Protein AF-A0A968G4C2-F1 (afdb_monomer)

Solvent-accessible surface area (backbone atoms only — not comparable to full-atom values): 4972 Å² total; per-residue (Å²): 106,74,52,57,50,50,52,51,56,52,58,72,68,65,51,84,59,49,80,46,76,32,70,45,62,69,63,43,52,52,50,49,54,52,46,47,71,77,39,73,83,51,46,72,44,81,41,82,44,57,82,86,42,56,73,59,48,53,51,48,46,71,72,66,61,70,92,73,85,85,88,65,86,72,91,86,78,132

pLDDT: mean 95.29, std 7.74, range [49.88, 98.62]

Structure (mmCIF, N/CA/C/O backbone):
data_AF-A0A968G4C2-F1
#
_entry.id   AF-A0A968G4C2-F1
#
loop_
_atom_site.group_PDB
_atom_site.id
_atom_site.type_symbol
_atom_site.label_atom_id
_atom_site.label_alt_id
_atom_site.label_comp_id
_atom_site.label_asym_id
_atom_site.label_entity_id
_atom_site.label_seq_id
_atom_site.pdbx_PDB_ins_code
_atom_site.Cartn_x
_atom_site.Cartn_y
_atom_site.Cartn_z
_atom_site.occupancy
_atom_site.B_iso_or_equiv
_atom_site.auth_seq_id
_atom_site.auth_comp_id
_atom_site.auth_asym_id
_atom_site.auth_atom_id
_atom_site.pdbx_PDB_model_num
ATOM 1 N N . SER A 1 1 ? -1.867 11.587 -5.128 1.00 86.94 1 SER A N 1
ATOM 2 C CA . SER A 1 1 ? -2.104 11.037 -6.480 1.00 86.94 1 SER A CA 1
ATOM 3 C C . SER A 1 1 ? -3.437 10.292 -6.495 1.00 86.94 1 SER A C 1
ATOM 5 O O . SER A 1 1 ? -3.990 10.074 -5.422 1.00 86.94 1 SER A O 1
ATOM 7 N N . ILE A 1 2 ? -3.936 9.887 -7.672 1.00 92.75 2 ILE A N 1
ATOM 8 C CA . ILE A 1 2 ? -5.151 9.051 -7.799 1.00 92.75 2 ILE A CA 1
ATOM 9 C C . ILE A 1 2 ? -5.019 7.755 -6.982 1.00 92.75 2 ILE A C 1
ATOM 11 O O . ILE A 1 2 ? -5.915 7.436 -6.213 1.00 92.75 2 ILE A O 1
ATOM 15 N N . GLY A 1 3 ? -3.877 7.058 -7.069 1.00 94.75 3 GLY A N 1
ATOM 16 C CA . GLY A 1 3 ? -3.639 5.831 -6.298 1.00 94.75 3 GLY A CA 1
ATOM 17 C C . GLY A 1 3 ? -3.731 6.044 -4.783 1.00 94.75 3 GLY A C 1
ATOM 18 O O . GLY A 1 3 ? -4.423 5.298 -4.103 1.00 94.75 3 GLY A O 1
ATOM 19 N N . ALA A 1 4 ? -3.121 7.112 -4.258 1.00 95.81 4 ALA A N 1
ATOM 20 C CA . ALA A 1 4 ? -3.199 7.432 -2.830 1.00 95.81 4 ALA A 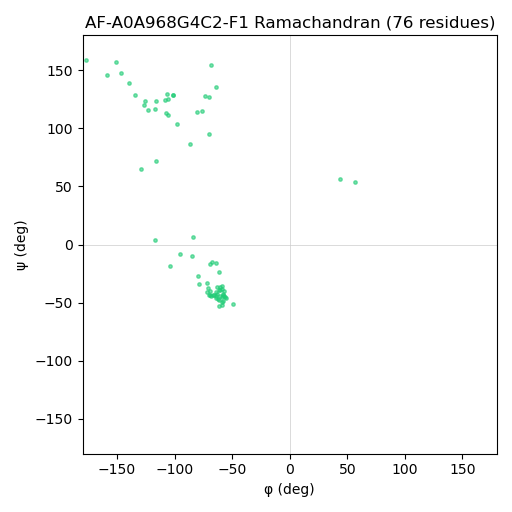CA 1
ATOM 21 C C . ALA A 1 4 ? -4.633 7.737 -2.362 1.00 95.81 4 ALA A C 1
ATOM 23 O O . ALA A 1 4 ? -5.007 7.384 -1.247 1.00 95.81 4 ALA A O 1
ATOM 24 N N . GLU A 1 5 ? -5.436 8.393 -3.203 1.00 97.06 5 GLU A N 1
ATOM 25 C CA . GLU A 1 5 ? -6.831 8.680 -2.871 1.00 97.06 5 GLU A CA 1
ATOM 26 C C . GLU A 1 5 ? -7.702 7.421 -2.908 1.00 97.06 5 GLU A C 1
ATOM 28 O O . GLU A 1 5 ? -8.465 7.187 -1.975 1.00 97.06 5 GLU A O 1
ATOM 33 N N . LEU A 1 6 ? -7.501 6.548 -3.900 1.00 97.25 6 LEU A N 1
ATOM 34 C CA . LEU A 1 6 ? -8.134 5.228 -3.932 1.00 97.25 6 LEU A CA 1
ATOM 35 C C . LEU A 1 6 ? -7.808 4.419 -2.673 1.00 97.25 6 LEU A C 1
ATOM 37 O O . LEU A 1 6 ? -8.711 3.860 -2.062 1.00 97.25 6 LEU A O 1
ATOM 41 N N . CYS A 1 7 ? -6.546 4.405 -2.233 1.00 97.94 7 CYS A N 1
ATOM 42 C CA . CYS A 1 7 ? -6.156 3.678 -1.024 1.00 97.94 7 CYS A CA 1
ATOM 43 C C . CYS A 1 7 ? -6.891 4.192 0.224 1.00 97.94 7 CYS A C 1
ATOM 45 O O . CYS A 1 7 ? -7.320 3.392 1.052 1.00 97.94 7 CYS A O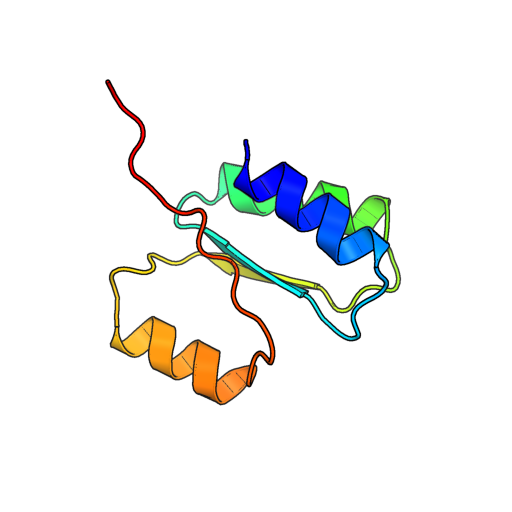 1
ATOM 47 N N . ARG A 1 8 ? -7.088 5.513 0.349 1.00 98.06 8 ARG A N 1
ATOM 48 C CA . ARG A 1 8 ? -7.858 6.102 1.457 1.00 98.06 8 ARG A CA 1
ATOM 49 C C . ARG A 1 8 ? -9.334 5.737 1.405 1.00 98.06 8 ARG A C 1
ATOM 51 O O . ARG A 1 8 ? -9.902 5.403 2.441 1.00 98.06 8 ARG A O 1
ATOM 58 N N . GLN A 1 9 ? -9.942 5.785 0.224 1.00 98.12 9 GLN A N 1
ATOM 59 C CA . GLN A 1 9 ? -11.351 5.428 0.057 1.00 98.12 9 GLN A CA 1
ATOM 60 C C . GLN A 1 9 ? -11.590 3.946 0.337 1.00 98.12 9 GLN A C 1
ATOM 62 O O . GLN A 1 9 ? -12.518 3.616 1.068 1.00 98.12 9 GLN A O 1
ATOM 67 N N . VAL A 1 10 ? -10.720 3.067 -0.166 1.00 98.19 10 VAL A N 1
ATOM 68 C CA . VAL A 1 10 ? -10.784 1.626 0.108 1.00 98.19 10 VAL A CA 1
ATOM 69 C C . VAL A 1 10 ? -10.590 1.351 1.598 1.00 98.19 10 VAL A C 1
ATOM 71 O O . VAL A 1 10 ? -11.398 0.639 2.180 1.00 98.19 10 VAL A O 1
ATOM 74 N N . ALA A 1 11 ? -9.594 1.958 2.250 1.00 98.38 11 ALA A N 1
ATOM 75 C CA . ALA A 1 11 ? -9.382 1.798 3.691 1.00 98.38 11 ALA A CA 1
ATOM 76 C C . ALA A 1 11 ? -10.600 2.238 4.531 1.00 98.38 11 ALA A C 1
ATOM 78 O O . ALA A 1 11 ? -10.920 1.602 5.536 1.00 98.38 11 ALA A O 1
ATOM 79 N N . ALA A 1 12 ? -11.315 3.281 4.098 1.00 98.25 12 ALA A N 1
ATOM 80 C CA . ALA A 1 12 ? -12.534 3.754 4.752 1.00 98.25 12 ALA A CA 1
ATOM 81 C C . ALA A 1 12 ? -13.730 2.790 4.622 1.00 98.25 12 ALA A C 1
ATOM 83 O O . ALA A 1 12 ? -14.673 2.911 5.395 1.00 98.25 12 ALA A O 1
ATOM 84 N N . GLN A 1 13 ? -13.691 1.825 3.695 1.00 97.88 13 GLN A N 1
ATOM 85 C CA . GLN A 1 13 ? -14.695 0.756 3.592 1.00 97.88 13 GLN A CA 1
ATOM 86 C C . GLN A 1 13 ? -14.415 -0.430 4.531 1.00 97.88 13 GLN A C 1
ATOM 88 O O . GLN A 1 13 ? -15.117 -1.433 4.469 1.00 97.88 13 GLN A O 1
ATOM 93 N N . HIS A 1 14 ? -13.408 -0.320 5.405 1.00 96.75 14 HIS A N 1
ATOM 94 C CA . HIS A 1 14 ? -13.061 -1.327 6.413 1.00 96.75 14 HIS A CA 1
ATOM 95 C C . HIS A 1 14 ? -12.770 -2.736 5.852 1.00 96.75 14 HIS A C 1
ATOM 97 O O . HIS A 1 14 ? -13.364 -3.706 6.322 1.00 96.75 14 HIS A O 1
ATOM 103 N N . PRO A 1 15 ? -11.854 -2.885 4.875 1.00 97.88 15 PRO A N 1
ATOM 104 C CA . PRO A 1 15 ? -11.454 -4.205 4.406 1.00 97.88 15 PRO A CA 1
ATOM 105 C C . PRO A 1 15 ? -10.663 -4.952 5.488 1.00 97.88 15 PRO A C 1
ATOM 107 O O . PRO A 1 15 ? -9.983 -4.332 6.311 1.00 97.88 15 PRO A O 1
ATOM 110 N N . ASP A 1 16 ? -10.682 -6.285 5.429 1.00 97.50 16 ASP A N 1
ATOM 111 C CA . ASP A 1 16 ? -9.904 -7.137 6.339 1.00 97.50 16 ASP A CA 1
ATOM 112 C C . ASP A 1 16 ? -8.395 -6.885 6.212 1.00 97.50 16 ASP A C 1
ATOM 114 O O . ASP A 1 16 ? -7.665 -6.893 7.202 1.00 97.50 16 ASP A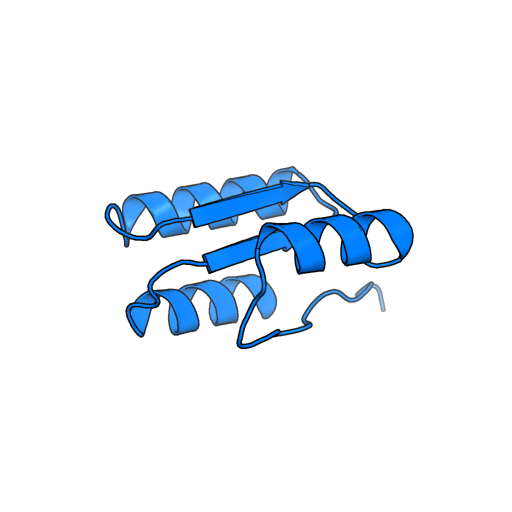 O 1
ATOM 118 N N . SER A 1 17 ? -7.919 -6.627 4.990 1.00 98.12 17 SER A N 1
ATOM 119 C CA . SER A 1 17 ? -6.543 -6.214 4.719 1.00 98.12 17 SER A CA 1
ATOM 120 C C . SER A 1 17 ? -6.446 -5.339 3.472 1.00 98.12 17 SER A C 1
ATOM 122 O O . SER A 1 17 ? -7.310 -5.373 2.594 1.00 98.12 17 SER A O 1
ATOM 124 N N . LEU A 1 18 ? -5.379 -4.546 3.390 1.00 98.56 18 LEU A N 1
ATOM 125 C CA . LEU A 1 18 ? -5.056 -3.724 2.228 1.00 98.56 18 LEU A CA 1
ATOM 126 C C . LEU A 1 18 ? -3.568 -3.859 1.892 1.00 98.56 18 LEU A C 1
ATOM 128 O O . LEU A 1 18 ? -2.702 -3.682 2.751 1.00 98.56 18 LEU A O 1
ATOM 132 N N . ILE A 1 19 ? -3.275 -4.155 0.625 1.00 98.50 19 ILE A N 1
ATOM 133 C CA . ILE A 1 19 ? -1.917 -4.281 0.097 1.00 98.50 19 ILE A CA 1
ATOM 134 C C . ILE A 1 19 ? -1.625 -3.076 -0.799 1.00 98.50 19 ILE A C 1
ATOM 136 O O . ILE A 1 19 ? -2.351 -2.814 -1.756 1.00 98.50 19 ILE A O 1
ATOM 140 N N . LEU A 1 20 ? -0.552 -2.352 -0.492 1.00 98.19 20 LEU A N 1
ATOM 141 C CA . LEU A 1 20 ? -0.022 -1.247 -1.284 1.00 98.19 20 LEU A CA 1
ATOM 142 C C . LEU A 1 20 ? 1.190 -1.747 -2.073 1.00 98.19 20 LEU A C 1
ATOM 144 O O . LEU A 1 20 ? 2.109 -2.313 -1.486 1.00 98.19 20 LEU A O 1
ATOM 148 N N . LEU A 1 21 ? 1.205 -1.512 -3.384 1.00 97.69 21 LEU A N 1
ATOM 149 C CA . LEU A 1 21 ? 2.336 -1.811 -4.261 1.00 97.69 21 LEU A CA 1
ATOM 150 C C . LEU A 1 21 ? 2.710 -0.543 -5.028 1.00 97.69 21 LEU A C 1
ATOM 152 O O . LEU A 1 21 ? 1.885 -0.005 -5.767 1.00 97.69 21 LEU A O 1
ATOM 156 N N . ASP A 1 22 ? 3.944 -0.081 -4.863 1.00 96.75 22 ASP A N 1
ATOM 157 C CA . ASP A 1 22 ? 4.490 1.050 -5.615 1.00 96.75 22 ASP A CA 1
ATOM 158 C C . ASP A 1 22 ? 5.988 0.824 -5.853 1.00 96.75 22 ASP A C 1
ATOM 160 O O . ASP A 1 22 ? 6.674 0.218 -5.028 1.00 96.75 22 ASP A O 1
ATOM 164 N N . SER A 1 23 ? 6.505 1.307 -6.981 1.00 96.00 23 SER A N 1
ATOM 165 C CA . SER A 1 23 ? 7.931 1.223 -7.312 1.00 96.00 23 SER A CA 1
ATOM 166 C C . SER A 1 23 ? 8.741 2.375 -6.710 1.00 96.00 23 SER A C 1
ATOM 168 O O . SER A 1 23 ? 9.967 2.366 -6.778 1.00 96.00 23 SER A O 1
ATOM 170 N N . ASN A 1 24 ? 8.076 3.393 -6.159 1.00 95.69 24 ASN A N 1
ATOM 171 C CA . ASN A 1 24 ? 8.6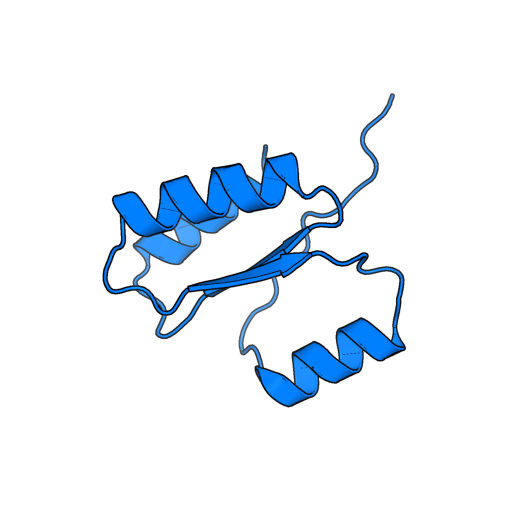92 4.544 -5.518 1.00 95.69 24 ASN A CA 1
ATOM 172 C C . ASN A 1 24 ? 8.558 4.448 -3.991 1.00 95.69 24 ASN A C 1
ATOM 174 O O . ASN A 1 24 ? 7.473 4.608 -3.429 1.00 95.69 24 ASN A O 1
ATOM 178 N N . GLU A 1 25 ? 9.691 4.249 -3.321 1.00 97.56 25 GLU A N 1
ATOM 179 C CA . GLU A 1 25 ? 9.771 4.082 -1.866 1.00 97.56 25 GLU A CA 1
ATOM 180 C C . GLU A 1 25 ? 9.191 5.271 -1.092 1.00 97.56 25 GLU A C 1
ATOM 182 O O . GLU A 1 25 ? 8.426 5.085 -0.147 1.00 97.56 25 GLU A O 1
ATOM 187 N N . TYR A 1 26 ? 9.483 6.498 -1.525 1.00 96.50 26 TYR A N 1
ATOM 188 C CA . TYR A 1 26 ? 8.987 7.700 -0.859 1.00 96.50 26 TYR A CA 1
ATOM 189 C C . TYR A 1 26 ? 7.458 7.803 -0.924 1.00 96.50 26 TYR A C 1
ATOM 191 O O . TYR A 1 26 ? 6.806 8.111 0.077 1.00 96.50 26 TYR A O 1
ATOM 199 N N . ASN A 1 27 ? 6.866 7.529 -2.089 1.00 95.94 27 ASN A N 1
ATOM 200 C CA . ASN A 1 27 ? 5.415 7.542 -2.251 1.00 95.94 27 ASN A CA 1
ATOM 201 C C . ASN A 1 27 ? 4.754 6.461 -1.398 1.00 95.94 27 ASN A C 1
ATOM 203 O O . ASN A 1 27 ? 3.781 6.770 -0.706 1.00 95.94 27 ASN A O 1
ATOM 207 N N . LEU A 1 28 ? 5.302 5.241 -1.423 1.00 98.06 28 LEU A N 1
ATOM 208 C CA . LEU A 1 28 ? 4.816 4.103 -0.647 1.00 98.06 28 LEU A CA 1
ATOM 209 C C . LEU A 1 28 ? 4.837 4.403 0.853 1.00 98.06 28 LEU A C 1
ATOM 211 O O . LEU A 1 28 ? 3.803 4.299 1.508 1.00 98.06 28 LEU A O 1
ATOM 215 N N . TYR A 1 29 ? 5.982 4.855 1.370 1.00 97.94 29 TYR A N 1
ATOM 216 C CA . TYR A 1 29 ? 6.147 5.207 2.779 1.00 97.94 29 TYR A CA 1
ATOM 217 C C . TYR A 1 29 ? 5.137 6.273 3.215 1.00 97.94 29 TYR A C 1
ATOM 219 O O . TYR A 1 29 ? 4.487 6.149 4.254 1.00 97.94 29 TYR A O 1
ATOM 227 N N . ARG A 1 30 ? 4.946 7.315 2.395 1.00 98.19 30 ARG A N 1
ATOM 228 C CA . ARG A 1 30 ? 4.005 8.395 2.709 1.00 98.19 30 ARG A CA 1
ATOM 229 C C . ARG A 1 30 ? 2.568 7.918 2.828 1.00 98.19 30 ARG A C 1
ATOM 231 O O . ARG A 1 30 ? 1.889 8.322 3.768 1.00 98.19 30 ARG A O 1
ATOM 238 N N . ILE A 1 31 ? 2.085 7.119 1.874 1.00 98.25 31 ILE A N 1
ATOM 239 C CA . ILE A 1 31 ? 0.709 6.611 1.938 1.00 98.25 31 ILE A CA 1
ATOM 240 C C . ILE A 1 31 ? 0.561 5.546 3.027 1.00 98.25 31 ILE A C 1
ATOM 242 O O . ILE A 1 31 ? -0.471 5.499 3.688 1.00 98.25 31 ILE A O 1
ATOM 246 N N . GLU A 1 32 ? 1.591 4.739 3.279 1.00 98.56 32 GLU A N 1
ATOM 247 C CA . GLU A 1 32 ? 1.572 3.770 4.369 1.00 98.56 32 GLU A CA 1
ATOM 248 C C . GLU A 1 32 ? 1.416 4.471 5.724 1.00 98.56 32 GLU A C 1
ATOM 250 O O . GLU A 1 32 ? 0.496 4.151 6.478 1.00 98.56 32 GLU A O 1
ATOM 255 N N . GLN A 1 33 ? 2.269 5.457 6.020 1.00 98.38 33 GLN A N 1
ATOM 256 C CA . GLN A 1 33 ? 2.210 6.214 7.272 1.00 98.38 33 GLN A CA 1
ATOM 257 C C . GLN A 1 33 ? 0.845 6.892 7.443 1.00 98.38 33 GLN A C 1
ATOM 259 O O . GLN A 1 33 ? 0.245 6.846 8.517 1.00 98.38 33 GLN A O 1
ATOM 264 N N . ASP A 1 34 ? 0.343 7.482 6.362 1.00 98.44 34 ASP A N 1
ATOM 265 C CA . ASP A 1 34 ? -0.953 8.136 6.312 1.00 98.44 34 ASP A CA 1
ATOM 266 C C . ASP A 1 34 ? -2.111 7.195 6.690 1.00 98.44 34 ASP A C 1
ATOM 268 O O . ASP A 1 34 ? -2.944 7.512 7.544 1.00 98.44 34 ASP A O 1
ATOM 272 N N . LEU A 1 35 ? -2.146 6.001 6.095 1.00 98.62 35 LEU A N 1
ATOM 273 C CA . LEU A 1 35 ? -3.180 5.007 6.374 1.00 98.62 35 LEU A CA 1
ATOM 274 C C . LEU A 1 35 ? -3.034 4.390 7.766 1.00 98.62 35 LEU A C 1
ATOM 276 O O . LEU A 1 35 ? -4.048 4.188 8.427 1.00 98.62 35 LEU A O 1
ATOM 280 N N . ARG A 1 36 ? -1.808 4.149 8.248 1.00 98.38 36 ARG A N 1
ATOM 281 C CA . ARG A 1 36 ? -1.574 3.638 9.611 1.00 98.38 36 ARG A CA 1
ATOM 282 C C . ARG A 1 36 ? -2.086 4.595 10.684 1.00 98.38 36 ARG A C 1
ATOM 284 O O . ARG A 1 36 ? -2.648 4.140 11.676 1.00 98.38 36 ARG A O 1
ATOM 291 N N . LEU A 1 37 ? -1.920 5.904 10.484 1.00 98.31 37 LEU A N 1
ATOM 292 C CA . LEU A 1 37 ? -2.405 6.920 11.422 1.00 98.31 37 LEU A CA 1
ATOM 293 C C . LEU A 1 37 ? -3.936 7.004 11.442 1.00 98.31 37 LEU A C 1
ATOM 295 O O . LEU A 1 37 ? -4.533 7.096 12.512 1.00 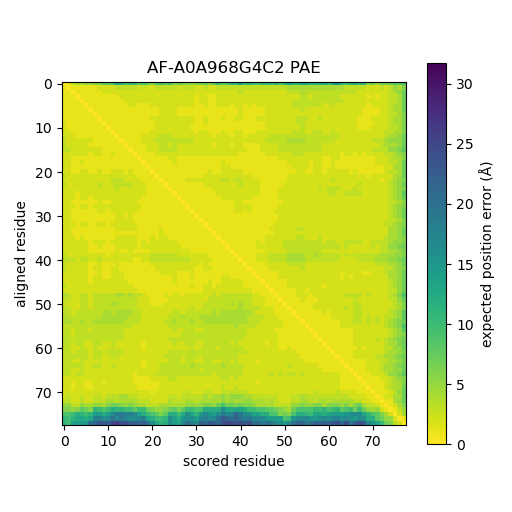98.31 37 LEU A O 1
ATOM 299 N N . ARG A 1 38 ? -4.582 6.965 10.271 1.00 98.19 38 ARG A N 1
ATOM 300 C CA . ARG A 1 38 ? -6.048 7.087 10.156 1.00 98.19 38 ARG A CA 1
ATOM 301 C C . ARG A 1 38 ? -6.792 5.795 10.491 1.00 98.19 38 ARG A C 1
ATOM 303 O O . ARG A 1 38 ? -7.896 5.844 11.024 1.00 98.19 38 ARG A O 1
ATOM 310 N N . PHE A 1 39 ? -6.199 4.650 10.164 1.00 98.31 39 PHE A N 1
ATOM 311 C CA . PHE A 1 39 ? -6.812 3.327 10.255 1.00 98.31 39 PHE A CA 1
ATOM 312 C C . PHE A 1 39 ? -5.891 2.356 11.015 1.00 98.31 39 PHE A C 1
ATOM 314 O O . PHE A 1 39 ? -5.431 1.365 10.450 1.00 98.31 39 PHE A O 1
ATOM 321 N N . PRO A 1 40 ? -5.631 2.583 12.316 1.00 97.38 40 PRO A N 1
ATOM 322 C CA . PRO A 1 40 ? -4.633 1.824 13.081 1.00 97.38 40 PRO A CA 1
ATOM 323 C C . PRO A 1 40 ? -4.947 0.327 13.233 1.00 97.38 40 PRO A C 1
ATOM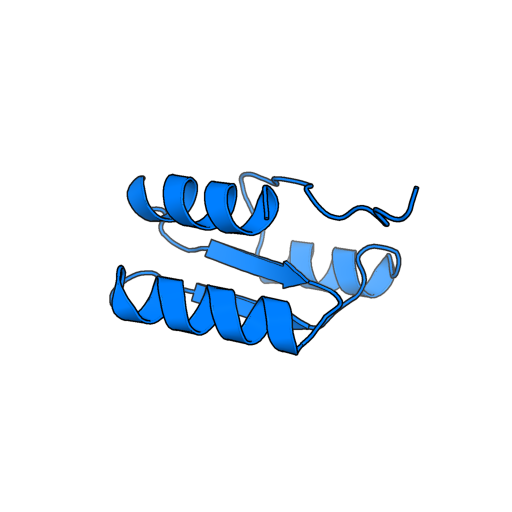 325 O O . PRO A 1 40 ? -4.071 -0.448 13.603 1.00 97.38 40 PRO A O 1
ATOM 328 N N . ARG A 1 41 ? -6.192 -0.087 12.965 1.00 97.38 41 ARG A N 1
ATOM 329 C CA . ARG A 1 41 ? -6.627 -1.493 13.004 1.00 97.38 41 ARG A CA 1
ATOM 330 C C . ARG A 1 41 ? -6.589 -2.194 11.643 1.00 97.38 41 ARG A C 1
ATOM 332 O O . ARG A 1 41 ? -6.816 -3.396 11.597 1.00 97.38 41 ARG A O 1
ATOM 339 N N . LEU A 1 42 ? -6.348 -1.468 10.550 1.00 98.38 42 LEU A N 1
ATOM 340 C CA . LEU A 1 42 ? -6.291 -2.053 9.213 1.00 98.38 42 LEU A CA 1
ATOM 341 C C . LEU A 1 42 ? -5.028 -2.912 9.078 1.00 98.38 42 LEU A C 1
ATOM 343 O O . LEU A 1 42 ? -3.919 -2.420 9.300 1.00 98.38 42 LEU A O 1
ATOM 347 N N . ALA A 1 43 ? -5.182 -4.173 8.668 1.00 98.25 43 ALA A N 1
ATOM 348 C CA . ALA A 1 43 ? -4.045 -5.007 8.297 1.00 98.25 43 ALA A CA 1
ATOM 349 C C . ALA A 1 43 ? -3.443 -4.484 6.982 1.00 98.25 43 ALA A C 1
ATOM 351 O O . ALA A 1 43 ? -3.924 -4.773 5.887 1.00 98.25 43 ALA A O 1
ATOM 352 N N . LEU A 1 44 ? -2.415 -3.644 7.110 1.00 98.44 44 LEU A N 1
ATOM 353 C CA . LEU A 1 44 ? -1.797 -2.933 5.997 1.00 98.44 44 LEU A CA 1
ATOM 354 C C . LEU A 1 44 ? -0.432 -3.534 5.646 1.00 98.44 44 LEU A C 1
ATOM 356 O O . LEU A 1 44 ? 0.464 -3.601 6.497 1.00 98.44 44 LEU A O 1
ATOM 360 N N . HIS A 1 45 ? -0.264 -3.904 4.378 1.00 98.25 45 HIS A N 1
ATOM 361 C CA . HIS A 1 45 ? 0.984 -4.421 3.822 1.00 98.25 45 HIS A CA 1
ATOM 362 C C . HIS A 1 45 ? 1.511 -3.470 2.748 1.00 98.25 45 HIS A C 1
ATOM 364 O O . HIS A 1 45 ? 0.813 -3.198 1.778 1.00 98.25 45 HIS A O 1
ATOM 370 N N . ALA A 1 46 ? 2.741 -2.988 2.897 1.00 98.00 46 ALA A N 1
ATOM 371 C CA . ALA A 1 46 ? 3.410 -2.163 1.898 1.00 98.00 46 ALA A CA 1
ATOM 372 C C . ALA A 1 46 ? 4.493 -2.979 1.183 1.00 98.00 46 ALA A C 1
ATOM 374 O O . ALA A 1 46 ? 5.314 -3.636 1.825 1.00 98.00 46 ALA A O 1
ATOM 375 N N . ILE A 1 47 ? 4.477 -2.959 -0.148 1.00 97.94 47 ILE A N 1
ATOM 376 C CA . ILE A 1 47 ? 5.405 -3.689 -1.006 1.00 97.94 47 ILE A CA 1
ATOM 377 C C . ILE A 1 47 ? 6.087 -2.683 -1.926 1.00 97.94 47 ILE A C 1
ATOM 379 O O . ILE A 1 47 ? 5.444 -2.064 -2.774 1.00 97.94 47 ILE A O 1
ATOM 383 N N . LEU A 1 48 ? 7.400 -2.543 -1.766 1.00 97.62 48 LEU A N 1
ATOM 384 C CA . LEU A 1 48 ? 8.230 -1.825 -2.722 1.00 97.62 48 LEU A CA 1
ATOM 385 C C . LEU A 1 48 ? 8.528 -2.761 -3.895 1.00 97.62 48 LEU A C 1
ATOM 387 O O . LEU A 1 48 ? 9.196 -3.783 -3.728 1.00 97.62 48 LEU A O 1
ATOM 391 N N . GLY A 1 49 ? 8.012 -2.435 -5.075 1.00 96.44 49 GLY A N 1
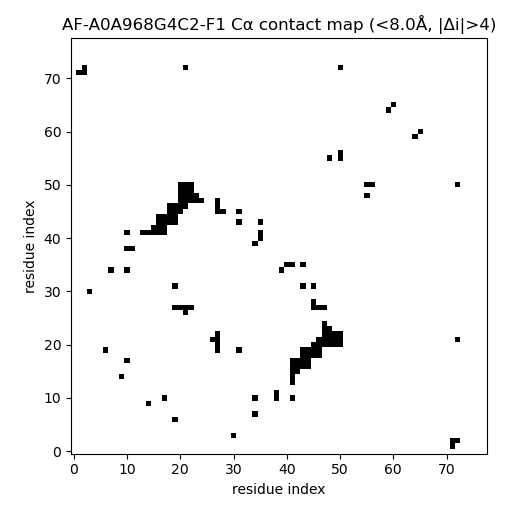ATOM 392 C CA . GLY A 1 49 ? 8.157 -3.288 -6.245 1.00 96.44 49 GLY A CA 1
ATOM 393 C C . GLY A 1 49 ? 7.553 -2.688 -7.505 1.00 96.44 49 GLY A C 1
ATOM 394 O O . GLY A 1 49 ? 6.687 -1.822 -7.459 1.00 96.44 49 GLY A O 1
ATOM 395 N N . ASP A 1 50 ? 8.016 -3.168 -8.653 1.00 95.81 50 ASP A N 1
ATOM 396 C CA . ASP A 1 50 ? 7.497 -2.757 -9.956 1.00 95.81 50 ASP A CA 1
ATOM 397 C C . ASP A 1 50 ? 6.549 -3.833 -10.496 1.00 95.81 50 ASP A C 1
ATOM 399 O O . ASP A 1 50 ? 6.898 -5.015 -10.553 1.00 95.81 50 ASP A O 1
ATOM 403 N N . VAL A 1 51 ? 5.351 -3.406 -10.895 1.00 95.25 51 VAL A N 1
ATOM 404 C CA . VAL A 1 51 ? 4.287 -4.263 -11.439 1.00 95.25 51 VAL A CA 1
ATOM 405 C C . VAL A 1 51 ? 4.719 -4.958 -12.733 1.00 95.25 51 VAL A C 1
ATOM 407 O O . VAL A 1 51 ? 4.190 -6.014 -13.060 1.00 95.25 51 VAL A O 1
ATOM 410 N N . LYS A 1 52 ? 5.699 -4.410 -13.461 1.00 95.56 52 LYS A N 1
ATOM 411 C CA . LYS A 1 52 ? 6.240 -5.039 -14.674 1.00 95.56 52 LYS A CA 1
ATOM 412 C C . LYS A 1 52 ? 7.007 -6.337 -14.385 1.00 95.56 52 LYS A C 1
ATOM 414 O O . LYS A 1 52 ? 7.277 -7.088 -15.316 1.00 95.56 52 LYS A O 1
ATOM 419 N N . HIS A 1 53 ? 7.375 -6.615 -13.131 1.00 97.19 53 HIS A N 1
ATOM 420 C CA . HIS A 1 53 ? 8.044 -7.862 -12.756 1.00 97.19 53 HIS A CA 1
ATOM 421 C C . HIS A 1 53 ? 7.025 -8.970 -12.465 1.00 97.19 53 HIS A C 1
ATOM 423 O O . HIS A 1 53 ? 6.653 -9.204 -11.314 1.00 97.19 53 HIS A O 1
ATOM 429 N N . GLU A 1 54 ? 6.617 -9.682 -13.513 1.00 96.62 54 GLU A N 1
ATOM 430 C CA . GLU A 1 54 ? 5.589 -10.732 -13.476 1.00 96.62 54 GLU A CA 1
ATOM 431 C C . GLU A 1 54 ? 5.799 -11.764 -12.358 1.00 96.62 54 GLU A C 1
ATOM 433 O O . GLU A 1 54 ? 4.910 -11.964 -11.536 1.00 96.62 54 GLU A O 1
ATOM 438 N N . HIS A 1 55 ? 6.997 -12.346 -12.239 1.00 97.19 55 HIS A N 1
A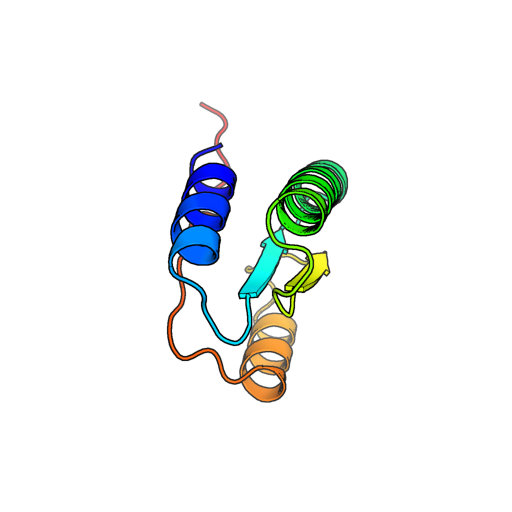TOM 439 C CA . HIS A 1 55 ? 7.282 -13.355 -11.210 1.00 97.19 55 HIS A CA 1
ATOM 440 C C . HIS A 1 55 ? 7.062 -12.830 -9.777 1.00 97.19 55 HIS A C 1
ATOM 442 O O . HIS A 1 55 ? 6.569 -13.541 -8.892 1.00 97.19 55 HIS A O 1
ATOM 448 N N . SER A 1 56 ? 7.419 -11.569 -9.526 1.00 96.88 56 SER A N 1
ATOM 449 C CA . SER A 1 56 ? 7.197 -10.928 -8.230 1.00 96.88 56 SER A CA 1
ATOM 450 C C . SER A 1 56 ? 5.705 -10.715 -7.984 1.00 96.88 56 SER A C 1
ATOM 452 O O . SER A 1 56 ? 5.208 -11.068 -6.913 1.00 96.88 56 SER A O 1
ATOM 454 N N . VAL A 1 57 ? 4.977 -10.236 -8.999 1.00 96.25 57 VAL A N 1
ATOM 455 C CA . VAL A 1 57 ? 3.519 -10.066 -8.949 1.00 96.25 57 VAL A CA 1
ATOM 456 C C . VAL A 1 57 ? 2.821 -11.390 -8.663 1.00 96.25 57 VAL A C 1
ATOM 458 O O . VAL A 1 57 ? 2.047 -11.459 -7.711 1.00 96.25 57 VAL A O 1
ATOM 461 N N . GLU A 1 58 ? 3.145 -12.464 -9.379 1.00 97.62 58 GLU A N 1
ATOM 462 C CA . GLU A 1 58 ? 2.590 -13.793 -9.104 1.00 97.62 58 GLU A CA 1
ATOM 463 C C . GLU A 1 58 ? 2.858 -14.255 -7.668 1.00 97.62 58 GLU A C 1
ATOM 465 O O . GLU A 1 58 ? 2.001 -14.857 -7.019 1.00 97.62 58 GLU A O 1
ATOM 470 N N . THR A 1 59 ? 4.060 -13.989 -7.154 1.00 97.62 59 THR A N 1
ATOM 471 C CA . THR A 1 59 ? 4.436 -14.350 -5.783 1.00 97.62 59 THR A CA 1
ATOM 472 C C . THR A 1 59 ? 3.571 -13.609 -4.765 1.00 97.62 59 THR A C 1
ATOM 474 O O . THR A 1 59 ? 3.087 -14.218 -3.809 1.00 97.62 59 THR A O 1
ATOM 477 N N . TRP A 1 60 ? 3.315 -12.317 -4.976 1.00 96.75 60 TRP A N 1
ATOM 478 C CA . TRP A 1 60 ? 2.435 -11.533 -4.108 1.00 96.75 60 TRP A CA 1
ATOM 479 C C . TRP A 1 60 ? 0.969 -11.951 -4.239 1.00 96.75 60 TRP A C 1
ATOM 481 O O . TRP A 1 60 ? 0.294 -12.088 -3.221 1.00 96.75 60 TRP A O 1
ATOM 491 N N . PHE A 1 61 ? 0.489 -12.241 -5.449 1.00 97.19 61 PHE A N 1
ATOM 492 C CA . PHE A 1 61 ? -0.866 -12.756 -5.661 1.00 97.19 61 PHE A CA 1
ATOM 493 C C . PHE A 1 61 ? -1.079 -14.094 -4.948 1.00 97.19 61 PHE A C 1
ATOM 495 O O . PHE A 1 61 ? -2.081 -14.254 -4.259 1.00 97.19 61 PHE A O 1
ATOM 502 N N . ARG A 1 62 ? -0.117 -15.024 -5.027 1.00 97.69 62 ARG A N 1
ATOM 503 C CA . ARG A 1 62 ? -0.167 -16.294 -4.280 1.00 97.69 62 ARG A CA 1
ATOM 504 C C . ARG A 1 62 ? -0.127 -16.085 -2.766 1.00 97.69 62 ARG A C 1
ATOM 506 O O . ARG A 1 62 ? -0.836 -16.771 -2.041 1.00 97.69 62 ARG A O 1
ATOM 513 N N . ARG A 1 63 ? 0.700 -15.150 -2.287 1.00 97.00 63 ARG A N 1
ATOM 514 C CA . ARG A 1 63 ? 0.872 -14.875 -0.853 1.00 97.00 63 ARG A CA 1
ATOM 515 C C . ARG A 1 63 ? -0.353 -14.219 -0.216 1.00 97.00 63 ARG A C 1
ATOM 517 O O . ARG A 1 63 ? -0.686 -14.562 0.912 1.00 97.00 63 ARG A O 1
ATOM 524 N N . PHE A 1 64 ? -0.955 -13.243 -0.891 1.00 97.12 64 PHE A N 1
ATOM 525 C CA . PHE A 1 64 ? -2.012 -12.402 -0.318 1.00 97.12 64 PHE A CA 1
ATOM 526 C C . PHE A 1 64 ? -3.416 -12.756 -0.811 1.00 97.12 64 PHE A C 1
ATOM 528 O O . PHE A 1 64 ? -4.377 -12.364 -0.160 1.00 97.12 64 PHE A O 1
ATOM 535 N N . ALA A 1 65 ? -3.538 -13.474 -1.933 1.00 97.38 65 ALA A N 1
ATOM 536 C CA . ALA A 1 65 ? -4.807 -13.881 -2.541 1.00 97.38 65 ALA A CA 1
ATOM 537 C C . ALA A 1 65 ? -5.859 -12.745 -2.575 1.00 97.38 65 ALA A C 1
ATOM 539 O O . ALA A 1 65 ? -6.948 -12.895 -2.014 1.00 97.38 65 ALA A O 1
ATOM 540 N N . PRO A 1 66 ? -5.542 -11.582 -3.186 1.00 97.00 66 PRO A N 1
ATOM 541 C CA . PRO A 1 66 ? -6.432 -10.427 -3.153 1.00 97.00 66 PRO A CA 1
ATOM 542 C C . PRO A 1 66 ? -7.753 -10.722 -3.872 1.00 97.00 66 PRO A C 1
ATOM 544 O O . PRO A 1 66 ? -7.768 -11.251 -4.981 1.00 97.00 66 PRO A O 1
ATOM 547 N N . GLN A 1 67 ? -8.866 -10.320 -3.259 1.00 97.94 67 GLN A N 1
ATOM 548 C CA . GLN A 1 67 ? -10.206 -10.452 -3.848 1.00 97.94 67 GLN A CA 1
ATOM 549 C C . GLN A 1 67 ? -10.510 -9.352 -4.874 1.00 97.94 67 GLN A C 1
ATOM 551 O O . GLN A 1 67 ? -11.310 -9.549 -5.785 1.00 97.94 67 GLN A O 1
ATOM 556 N N . LEU A 1 68 ? -9.876 -8.186 -4.723 1.00 97.62 68 LEU A N 1
ATOM 557 C CA . LEU A 1 68 ? -10.062 -7.026 -5.585 1.00 97.62 68 LEU A CA 1
ATOM 558 C C . LEU A 1 68 ? -8.717 -6.351 -5.850 1.00 97.62 68 LEU A C 1
ATOM 560 O O . LEU A 1 68 ? -7.897 -6.204 -4.944 1.00 97.62 68 LEU A O 1
ATOM 564 N N . VAL A 1 69 ? -8.502 -5.929 -7.096 1.00 97.44 69 VAL A N 1
ATOM 565 C CA . VAL A 1 69 ? -7.263 -5.285 -7.540 1.00 97.44 69 VAL A CA 1
ATOM 566 C C . VAL A 1 69 ? -7.593 -3.950 -8.194 1.00 97.44 69 VAL A C 1
ATOM 568 O O . VAL A 1 69 ? -8.329 -3.893 -9.176 1.00 97.44 69 VAL A O 1
ATOM 571 N N . PHE A 1 70 ? -7.000 -2.875 -7.674 1.00 96.75 70 PHE A N 1
ATOM 572 C CA . PHE A 1 70 ? -7.056 -1.544 -8.276 1.00 96.75 70 PHE A CA 1
ATOM 573 C C . PHE A 1 70 ? -5.700 -1.206 -8.887 1.00 96.75 70 PHE A C 1
ATOM 575 O O . PHE A 1 70 ? -4.715 -1.024 -8.171 1.00 96.75 70 PHE A O 1
ATOM 582 N N . HIS A 1 71 ? -5.639 -1.096 -10.213 1.00 94.75 71 HIS A N 1
ATOM 583 C CA . HIS A 1 71 ? -4.399 -0.773 -10.906 1.00 94.75 71 HI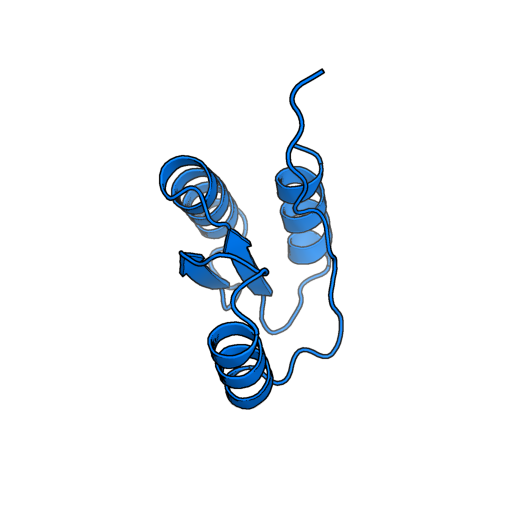S A CA 1
ATOM 584 C C . HIS A 1 71 ? -4.328 0.720 -11.252 1.00 94.75 71 HIS A C 1
ATOM 586 O O . HIS A 1 71 ? -4.982 1.189 -12.180 1.00 94.75 71 HIS A O 1
ATOM 592 N N . ALA A 1 72 ? -3.535 1.474 -10.486 1.00 93.19 72 ALA A N 1
ATOM 593 C CA . ALA A 1 72 ? -3.337 2.915 -10.679 1.00 93.19 72 ALA A CA 1
ATOM 594 C C . ALA A 1 72 ? -1.886 3.299 -11.033 1.00 93.19 72 ALA A C 1
ATOM 596 O O . ALA A 1 72 ? -1.578 4.495 -11.129 1.00 93.19 72 ALA A O 1
ATOM 597 N N . ALA A 1 73 ? -1.002 2.309 -11.204 1.00 90.31 73 ALA A N 1
ATOM 598 C CA . ALA A 1 73 ? 0.385 2.536 -11.585 1.00 90.31 73 ALA A CA 1
ATOM 599 C C . ALA A 1 73 ? 0.454 2.942 -13.060 1.00 90.31 73 ALA A C 1
ATOM 601 O O . ALA A 1 73 ? -0.098 2.283 -13.933 1.00 90.31 73 ALA A O 1
ATOM 602 N N . ALA A 1 74 ? 1.120 4.056 -13.333 1.00 88.56 74 ALA A N 1
ATOM 603 C CA . ALA A 1 74 ? 1.377 4.527 -14.684 1.00 88.56 74 ALA A CA 1
ATOM 604 C C . ALA A 1 74 ? 2.568 5.479 -14.645 1.00 88.56 74 ALA A C 1
ATOM 606 O O . ALA A 1 74 ? 2.718 6.242 -13.686 1.00 88.56 74 ALA A O 1
ATOM 607 N N . TYR A 1 75 ? 3.380 5.476 -15.700 1.00 77.50 75 TYR A N 1
ATOM 608 C CA . TYR A 1 75 ? 4.360 6.533 -15.902 1.00 77.50 75 TYR A CA 1
ATOM 609 C C . TYR A 1 75 ? 3.620 7.772 -16.404 1.00 77.50 75 TYR A C 1
ATOM 611 O O . TYR A 1 75 ? 3.000 7.745 -17.464 1.00 77.50 75 TYR A O 1
ATOM 619 N N . LYS A 1 76 ? 3.616 8.836 -15.601 1.00 69.69 76 LYS A N 1
ATOM 620 C CA . LYS A 1 76 ? 2.895 10.078 -15.897 1.00 69.69 76 LYS A CA 1
ATOM 621 C C . LYS A 1 76 ? 3.908 11.201 -16.058 1.00 69.69 76 LYS A C 1
ATOM 623 O O . LYS A 1 76 ? 4.047 12.040 -15.179 1.00 69.69 76 LYS A O 1
ATOM 628 N N . HIS A 1 77 ? 4.636 11.169 -17.162 1.00 61.91 77 HIS A N 1
ATOM 629 C CA . HIS A 1 77 ? 5.312 12.345 -17.686 1.00 61.91 77 HIS A CA 1
ATOM 630 C C . HIS A 1 77 ? 4.691 12.617 -19.050 1.00 61.91 77 HIS A C 1
ATOM 632 O O . HIS A 1 77 ? 4.737 11.753 -19.925 1.00 61.91 77 HIS A O 1
ATOM 638 N N . VAL A 1 78 ? 4.037 13.771 -19.164 1.00 49.88 78 VAL A N 1
ATOM 639 C CA . VAL A 1 78 ? 3.752 14.407 -20.452 1.00 49.88 78 VAL A CA 1
ATOM 640 C C . VAL A 1 78 ? 4.914 15.344 -20.730 1.00 49.88 78 VAL A C 1
ATOM 642 O O . VAL A 1 78 ? 5.326 16.021 -19.759 1.00 49.88 78 VAL A O 1
#

Sequence (78 aa):
SIGAELCRQVAAQHPDSLILLDSNEYNLYRIEQDLRLRFPRLALHAILGDVKHEHSVETWFRRFAPQLVFHAAAYKHV

Mean predicted aligned error: 2.74 Å

Secondary structure (DSSP, 8-state):
-HHHHHHHHHHHT--SEEEEEES-HHHHHHHHHHHHHH-TTSEEEEEE--TT-HHHHHHHHHHH--S-----------

Nearest PDB structures (foldseek):
  3rku-assembly1_D  TM=7.164E-01  e=5.471E-02  Saccharomyces cerevisiae
  3u4d-assembly1_A-2  TM=8.327E-01  e=1.967E-01  Bacillus subtilis
  3u49-assembly1_A  TM=7.881E-01  e=3.372E-01  Bacillus subtilis
  3t4x-assembly1_A  TM=7.037E-01  e=2.755E-01  Bacillus anthracis
  3eoz-assembly1_A  TM=5.526E-01  e=4.359E+00  Plasmodium falciparum 3D7

Foldseek 3Di:
DVLLVVQVVVVVVPDQEDEAEDQDPVVQVVSQVVSCVVRVPHRYHYDNDDPVPVVVVVVVCVVPVDPDDDDPDDPDDD

Radius of gyration: 12.35 Å; Cα contacts (8 Å, |Δi|>4): 73; chains: 1; bounding box: 24×31×34 Å